Protein AF-A0A7S2IE85-F1 (afdb_monomer_lite)

Foldseek 3Di:
DDDQQDLPQLDGHVVLLLVLLLVVCVVPPVPLNVQCVVCVVVVVPPSNVVSSVVCVVVSLVVLLVVLVVLLVVLVVVVVVLPPDDCVVVVCSVVVNVVSVSVNSSSVSNCVVSPD

Sequence (115 aa):
NRMLFFKDSGEVSQEVWDILLYQWLSSTKVGDRRALMKSHEEGDFETKMALHQEYYPKTSSLLLEHIDTFLDQLDRLSVKAEGRDIAEHPRLPLIMRHNDFVRRTFLTVRDRYFG

Secondary structure (DSSP, 8-state):
---SB-TTT--B-HHHHHHHHHHHHHHH-HHHHHHHHHHHHHT-HHHHHHHHHHHHHHHHHHHHHHHHHHHHHHHHHHHHHTT--TTT-TTHHHHHHHHHHHHHHHHHHHHHHH-

Radius of gyration: 18.05 Å; chains: 1; bounding box: 37×28×52 Å

Structure (mmCIF, N/CA/C/O backbone):
data_AF-A0A7S2IE85-F1
#
_entry.id   AF-A0A7S2IE85-F1
#
loop_
_atom_site.group_PDB
_atom_site.id
_atom_site.type_symbol
_atom_site.label_atom_id
_atom_site.label_alt_id
_atom_site.label_comp_id
_atom_site.label_asym_id
_atom_site.label_entity_id
_atom_site.label_seq_id
_atom_site.pdbx_PDB_ins_code
_atom_site.Cartn_x
_atom_site.Cartn_y
_atom_site.Cartn_z
_atom_site.occupancy
_atom_site.B_iso_or_equiv
_atom_site.auth_seq_id
_atom_site.auth_comp_id
_atom_site.auth_asym_id
_atom_site.auth_atom_id
_atom_site.pdbx_PDB_model_num
ATOM 1 N N . ASN A 1 1 ? 9.394 16.631 1.392 1.00 57.47 1 ASN A N 1
ATOM 2 C CA . ASN A 1 1 ? 8.586 15.470 0.956 1.00 57.47 1 ASN A CA 1
ATOM 3 C C . ASN A 1 1 ? 9.087 14.207 1.638 1.00 57.47 1 ASN A C 1
ATOM 5 O O . ASN A 1 1 ? 10.245 13.864 1.445 1.00 57.47 1 ASN A O 1
ATOM 9 N N . ARG A 1 2 ? 8.248 13.568 2.466 1.00 83.56 2 ARG A N 1
ATOM 10 C CA . ARG A 1 2 ? 8.525 12.291 3.154 1.00 83.56 2 ARG A CA 1
ATOM 11 C C . ARG A 1 2 ? 7.915 11.150 2.332 1.00 83.56 2 ARG A C 1
ATOM 13 O O . ARG A 1 2 ? 6.778 11.284 1.894 1.00 83.56 2 ARG A O 1
ATOM 20 N N . MET A 1 3 ? 8.658 10.064 2.104 1.00 86.75 3 MET A N 1
ATOM 21 C CA . MET A 1 3 ? 8.109 8.851 1.480 1.00 86.75 3 MET A CA 1
ATOM 22 C C . MET A 1 3 ? 7.280 8.064 2.500 1.00 86.75 3 MET A C 1
ATOM 24 O O . MET A 1 3 ? 7.645 8.012 3.673 1.00 86.75 3 MET A O 1
ATOM 28 N N . LEU A 1 4 ? 6.184 7.457 2.042 1.00 93.88 4 LEU A N 1
ATOM 29 C CA . LEU A 1 4 ? 5.309 6.616 2.871 1.00 93.88 4 LEU A CA 1
ATOM 30 C C . LEU A 1 4 ? 5.705 5.130 2.837 1.00 93.88 4 LEU A C 1
ATOM 32 O O . LEU A 1 4 ? 5.352 4.371 3.733 1.00 93.88 4 LEU A O 1
ATOM 36 N N . PHE A 1 5 ? 6.477 4.748 1.819 1.00 94.44 5 PHE A N 1
ATOM 37 C CA . PHE A 1 5 ? 7.114 3.444 1.673 1.00 94.44 5 PHE A CA 1
ATOM 38 C C . PHE A 1 5 ? 8.625 3.648 1.769 1.00 94.44 5 PHE A C 1
ATOM 40 O O . PHE A 1 5 ? 9.212 4.409 0.992 1.00 94.44 5 PHE A O 1
ATOM 47 N N . PHE A 1 6 ? 9.264 3.015 2.746 1.00 93.38 6 PHE A N 1
ATOM 48 C CA . PHE A 1 6 ? 10.673 3.243 3.033 1.00 93.38 6 PHE A CA 1
ATOM 49 C C . PHE A 1 6 ? 11.545 2.267 2.245 1.00 93.38 6 PHE A C 1
ATOM 51 O O . PHE A 1 6 ? 11.585 1.076 2.532 1.00 93.38 6 PHE A O 1
ATOM 58 N N . LYS A 1 7 ? 12.283 2.785 1.256 1.00 91.31 7 LYS A N 1
ATOM 59 C CA . LYS A 1 7 ? 13.117 1.973 0.352 1.00 91.31 7 LYS A CA 1
ATOM 60 C C . LYS A 1 7 ? 14.171 1.112 1.060 1.00 91.31 7 LYS A C 1
ATOM 62 O O . LYS A 1 7 ? 14.510 0.053 0.548 1.00 91.31 7 LYS A O 1
ATOM 67 N N . ASP A 1 8 ? 14.703 1.597 2.184 1.00 91.50 8 ASP A N 1
ATOM 68 C CA . ASP A 1 8 ? 15.842 0.981 2.870 1.00 91.50 8 ASP A CA 1
ATOM 69 C C . ASP A 1 8 ? 15.396 -0.067 3.899 1.00 91.50 8 ASP A C 1
ATOM 71 O O . ASP A 1 8 ? 16.064 -1.082 4.056 1.00 91.50 8 ASP A O 1
ATOM 75 N N . SER A 1 9 ? 14.265 0.154 4.581 1.00 93.88 9 SER A N 1
ATOM 76 C CA . SER A 1 9 ? 13.751 -0.753 5.620 1.00 93.88 9 SER A CA 1
ATOM 77 C C . SER A 1 9 ? 12.580 -1.628 5.168 1.00 93.88 9 SER A C 1
ATOM 79 O O . SER A 1 9 ? 12.235 -2.579 5.869 1.00 93.88 9 SER A O 1
ATOM 81 N N . GLY A 1 10 ? 11.927 -1.294 4.051 1.00 93.69 10 GLY A N 1
ATOM 82 C CA . GLY A 1 10 ? 10.659 -1.899 3.631 1.00 93.69 10 GLY A CA 1
ATOM 83 C C . GLY A 1 10 ? 9.470 -1.496 4.503 1.00 93.69 10 GLY A C 1
ATOM 84 O O . GLY A 1 10 ? 8.380 -2.029 4.326 1.00 93.69 10 GLY A O 1
ATOM 85 N N . GLU A 1 11 ? 9.656 -0.589 5.465 1.00 96.00 11 GLU A N 1
ATOM 86 C CA . GLU A 1 11 ? 8.579 -0.149 6.346 1.00 96.00 11 GLU A CA 1
ATOM 87 C C . GLU A 1 11 ? 7.526 0.650 5.586 1.00 96.00 11 GLU A C 1
ATOM 89 O O . GLU A 1 11 ? 7.802 1.337 4.596 1.00 96.00 11 GLU A O 1
ATOM 94 N N . VAL A 1 12 ? 6.309 0.581 6.107 1.00 96.19 12 VAL A N 1
ATOM 95 C CA . VAL A 1 12 ? 5.166 1.346 5.630 1.00 96.19 12 VAL A CA 1
ATOM 96 C C . VAL A 1 12 ? 4.736 2.292 6.740 1.00 96.19 12 VAL A C 1
ATOM 98 O O . VAL A 1 12 ? 4.606 1.892 7.898 1.00 96.19 12 VAL A O 1
ATOM 101 N N . SER A 1 13 ? 4.549 3.560 6.391 1.00 95.88 13 SER A N 1
ATOM 102 C CA . SER A 1 13 ? 4.159 4.584 7.350 1.00 95.88 13 SER A CA 1
ATOM 103 C C . SER A 1 13 ? 2.747 4.333 7.898 1.00 95.88 13 SER A C 1
ATOM 105 O O . SER A 1 13 ? 1.898 3.737 7.232 1.00 95.88 13 SER A O 1
ATOM 107 N N . GLN A 1 14 ? 2.477 4.794 9.122 1.00 93.44 14 GLN A N 1
ATOM 108 C CA . GLN A 1 14 ? 1.173 4.606 9.772 1.00 93.44 14 GLN A CA 1
ATOM 109 C C . GLN A 1 14 ? 0.020 5.194 8.944 1.00 93.44 14 GLN A C 1
ATOM 111 O O . GLN A 1 14 ? -1.070 4.633 8.910 1.00 93.44 14 GLN A O 1
ATOM 116 N N . GLU A 1 15 ? 0.280 6.278 8.218 1.00 94.19 15 GLU A N 1
ATOM 117 C CA . GLU A 1 15 ? -0.685 6.946 7.349 1.00 94.19 15 GLU A CA 1
ATOM 118 C C . GLU A 1 15 ? -1.205 6.021 6.234 1.00 94.19 15 GLU A C 1
ATOM 120 O O . GLU A 1 15 ? -2.376 6.093 5.869 1.00 94.19 15 GLU A O 1
ATOM 125 N N . VAL A 1 16 ? -0.374 5.112 5.710 1.00 96.50 16 VAL A N 1
ATOM 126 C CA . VAL A 1 16 ? -0.821 4.127 4.710 1.00 96.50 16 VAL A CA 1
ATOM 127 C C . VAL A 1 16 ? -1.767 3.119 5.351 1.00 96.50 16 VAL A C 1
ATOM 129 O O . VAL A 1 16 ? -2.824 2.836 4.794 1.00 96.50 16 VAL A O 1
ATOM 132 N N . TRP A 1 17 ? -1.430 2.621 6.542 1.00 96.88 17 TRP A N 1
ATOM 133 C CA . TRP A 1 17 ? -2.304 1.715 7.286 1.00 96.88 17 TRP A CA 1
ATOM 134 C C . TRP A 1 17 ? -3.648 2.372 7.608 1.00 96.88 17 TRP A C 1
ATOM 136 O O . TRP A 1 17 ? -4.690 1.741 7.432 1.00 96.88 17 TRP A O 1
ATOM 146 N N . ASP A 1 18 ? -3.643 3.643 8.018 1.00 96.06 18 ASP A N 1
ATOM 147 C CA . ASP A 1 18 ? -4.858 4.423 8.279 1.00 96.06 18 ASP A CA 1
ATOM 148 C C . ASP A 1 18 ? -5.754 4.515 7.036 1.00 96.06 18 ASP A C 1
ATOM 150 O O . ASP A 1 18 ? -6.965 4.304 7.124 1.00 96.06 18 ASP A O 1
ATOM 154 N N . ILE A 1 19 ? -5.163 4.787 5.868 1.00 95.75 19 ILE A N 1
ATOM 155 C CA . ILE A 1 19 ? -5.893 4.887 4.598 1.00 95.75 19 ILE A CA 1
ATOM 156 C C . ILE A 1 19 ? -6.470 3.531 4.183 1.00 95.75 19 ILE A C 1
ATOM 158 O O . ILE A 1 19 ? -7.640 3.465 3.803 1.00 95.75 19 ILE A O 1
ATOM 162 N N . LEU A 1 20 ? -5.691 2.449 4.281 1.00 96.94 20 LEU A N 1
ATOM 163 C CA . LEU A 1 20 ? -6.162 1.102 3.944 1.00 96.94 20 LEU A CA 1
ATOM 164 C C . LEU A 1 20 ? -7.319 0.676 4.851 1.00 96.94 20 LEU A C 1
ATOM 166 O O . LEU A 1 20 ? -8.323 0.142 4.372 1.00 96.94 20 LEU A O 1
ATOM 170 N N . LEU A 1 21 ? -7.210 0.962 6.151 1.00 97.50 21 LEU A N 1
ATOM 171 C CA . LEU A 1 21 ? -8.279 0.704 7.107 1.00 97.50 21 LEU A CA 1
ATOM 172 C C . LEU A 1 21 ? -9.527 1.521 6.762 1.00 97.50 21 LEU A C 1
ATOM 174 O O . LEU A 1 21 ? -10.622 0.970 6.656 1.00 97.50 21 LEU A O 1
ATOM 178 N N . TYR A 1 22 ? -9.367 2.820 6.514 1.00 96.88 22 TYR A N 1
ATOM 179 C CA . TYR A 1 22 ? -10.470 3.695 6.134 1.00 96.88 22 TYR A CA 1
ATOM 180 C C . TYR A 1 22 ? -11.177 3.228 4.853 1.00 96.88 22 TYR A C 1
ATOM 182 O O . TYR A 1 22 ? -12.411 3.205 4.801 1.00 96.88 22 TYR A O 1
ATOM 190 N N . GLN A 1 23 ? -10.418 2.837 3.826 1.00 95.12 23 GLN A N 1
ATOM 191 C CA . GLN A 1 23 ? -10.947 2.333 2.559 1.00 95.12 23 GLN A CA 1
ATOM 192 C C . GLN A 1 23 ? -11.769 1.058 2.774 1.00 95.12 23 GLN A C 1
ATOM 194 O O . GLN A 1 23 ? -12.902 0.956 2.290 1.00 95.12 23 GLN A O 1
ATOM 199 N N . TRP A 1 24 ? -11.235 0.108 3.542 1.00 95.62 24 TRP A N 1
ATOM 200 C CA . TRP A 1 24 ? -11.931 -1.139 3.833 1.00 95.62 24 TRP A CA 1
ATOM 201 C C . TRP A 1 24 ? -13.218 -0.901 4.635 1.00 95.62 24 TRP A C 1
ATOM 203 O O . TRP A 1 24 ? -14.293 -1.356 4.235 1.00 95.62 24 TRP A O 1
ATOM 213 N N . LEU A 1 25 ? -13.151 -0.107 5.709 1.00 96.38 25 LEU A N 1
ATOM 214 C CA . LEU A 1 25 ? -14.311 0.214 6.547 1.00 96.38 25 LEU A CA 1
ATOM 215 C C . LEU A 1 25 ? -15.384 0.996 5.783 1.00 96.38 25 LEU A C 1
ATOM 217 O O . LEU A 1 25 ? -16.577 0.787 6.001 1.00 96.38 25 LEU A O 1
ATOM 221 N N . SER A 1 26 ? -14.985 1.861 4.849 1.00 92.62 26 SER A N 1
ATOM 222 C CA . SER A 1 26 ? -15.918 2.635 4.022 1.00 92.62 26 SER A CA 1
ATOM 223 C C . SER A 1 26 ? -16.799 1.774 3.126 1.00 92.62 26 SER A C 1
ATOM 225 O O . SER A 1 26 ? -17.920 2.181 2.827 1.00 92.62 26 SER A O 1
ATOM 227 N N . SER A 1 27 ? -16.325 0.592 2.734 1.00 88.12 27 SER A N 1
ATOM 228 C CA . SER A 1 27 ? -17.080 -0.341 1.894 1.00 88.12 27 SER A CA 1
ATOM 229 C C . SER A 1 27 ? -17.881 -1.382 2.686 1.00 88.12 27 SER A C 1
ATOM 231 O O . SER A 1 27 ? -18.759 -2.023 2.116 1.00 88.12 27 SER A O 1
ATOM 233 N N . THR A 1 28 ? -17.621 -1.545 3.992 1.00 87.12 28 THR A N 1
ATOM 234 C CA . THR A 1 28 ? -18.131 -2.693 4.771 1.00 87.12 28 THR A CA 1
ATOM 235 C C . THR A 1 28 ? -18.752 -2.340 6.130 1.00 87.12 28 THR A C 1
ATOM 237 O O . THR A 1 28 ? -19.770 -2.923 6.505 1.00 87.12 28 THR A O 1
ATOM 240 N N . LYS A 1 29 ? -18.163 -1.405 6.890 1.00 92.12 29 LYS A N 1
ATOM 241 C CA . LYS A 1 29 ? -18.451 -1.151 8.315 1.00 92.12 29 LYS A CA 1
ATOM 242 C C . LYS A 1 29 ? -18.467 0.351 8.621 1.00 92.12 29 LYS A C 1
ATOM 244 O O . LYS A 1 29 ? -17.569 0.916 9.239 1.00 92.12 29 LYS A O 1
ATOM 249 N N . VAL A 1 30 ? -19.547 1.022 8.219 1.00 91.38 30 VAL A N 1
ATOM 250 C CA . VAL A 1 30 ? -19.700 2.487 8.360 1.00 91.38 30 VAL A CA 1
ATOM 251 C C . VAL A 1 30 ? -19.677 2.968 9.825 1.00 91.38 30 VAL A C 1
ATOM 253 O O . VAL A 1 30 ? -19.325 4.120 10.085 1.00 91.38 30 VAL A O 1
ATOM 256 N N . GLY A 1 31 ? -20.068 2.119 10.783 1.00 93.62 31 GLY A N 1
ATOM 257 C CA . GLY A 1 31 ? -19.962 2.409 12.221 1.00 93.62 31 GLY A CA 1
ATOM 258 C C . GLY A 1 31 ? -18.506 2.554 12.658 1.00 93.62 31 GLY A C 1
ATOM 259 O O . GLY A 1 31 ? -18.103 3.617 13.122 1.00 93.62 31 GLY A O 1
ATOM 260 N N . ASP A 1 32 ? -17.703 1.535 12.383 1.00 94.94 32 ASP A N 1
ATOM 261 C CA . ASP A 1 32 ? -16.282 1.490 12.733 1.00 94.94 32 ASP A CA 1
ATOM 262 C C . ASP A 1 32 ? -15.471 2.538 11.965 1.00 94.94 32 ASP A C 1
ATOM 264 O O . ASP A 1 32 ? -14.547 3.129 12.513 1.00 94.94 32 ASP A O 1
ATOM 268 N N . ARG A 1 33 ? -15.869 2.882 10.730 1.00 96.06 33 ARG A N 1
ATOM 269 C CA . ARG A 1 33 ? -15.296 4.039 10.018 1.00 96.06 33 ARG A CA 1
ATOM 270 C C . ARG A 1 33 ? -15.471 5.335 10.813 1.00 96.06 33 ARG A C 1
ATOM 272 O O . ARG A 1 33 ? -14.545 6.137 10.896 1.00 96.06 33 ARG A O 1
ATOM 279 N N . ARG A 1 34 ? -16.670 5.567 11.361 1.00 95.25 34 ARG A N 1
ATOM 280 C CA . ARG A 1 34 ? -16.943 6.755 12.185 1.00 95.25 34 ARG A CA 1
ATOM 281 C C . ARG A 1 34 ? -16.143 6.715 13.484 1.00 95.25 34 ARG A C 1
ATOM 283 O O . ARG A 1 34 ? -15.624 7.754 13.873 1.00 95.25 34 ARG A O 1
ATOM 290 N N . ALA A 1 35 ? -16.003 5.541 14.101 1.00 95.50 35 ALA A N 1
ATOM 291 C CA . ALA A 1 35 ? -15.155 5.360 15.277 1.00 95.50 35 ALA A CA 1
ATOM 292 C C . ALA A 1 35 ? -13.683 5.682 14.971 1.00 95.50 35 ALA A C 1
ATOM 294 O O . ALA A 1 35 ? -13.070 6.449 15.706 1.00 95.50 35 ALA A O 1
ATOM 295 N N . LEU A 1 36 ? -13.153 5.205 13.839 1.00 96.00 36 LEU A N 1
ATOM 296 C CA . LEU A 1 36 ? -11.796 5.514 13.387 1.00 96.00 36 LEU A CA 1
ATOM 297 C C . LEU A 1 36 ? -11.588 7.023 13.201 1.00 96.00 36 LEU A C 1
ATOM 299 O O . LEU A 1 36 ? -10.634 7.574 13.743 1.00 96.00 36 LEU A O 1
ATOM 303 N N . MET A 1 37 ? -12.487 7.700 12.476 1.00 95.88 37 MET A N 1
ATOM 304 C CA . MET A 1 37 ? -12.398 9.151 12.255 1.00 95.88 37 MET A CA 1
ATOM 305 C C . MET A 1 37 ? -12.445 9.926 13.571 1.00 95.88 37 MET A C 1
ATOM 307 O O . MET A 1 37 ? -11.563 10.737 13.831 1.00 95.88 37 MET A O 1
ATOM 311 N N . LYS A 1 38 ? -13.421 9.611 14.428 1.00 96.81 38 LYS A N 1
ATOM 312 C CA . LYS A 1 38 ? -13.570 10.248 15.737 1.00 96.81 38 LYS A CA 1
ATOM 313 C C . LYS A 1 38 ? -12.321 10.047 16.600 1.00 96.81 38 LYS A C 1
ATOM 315 O O . LYS A 1 38 ? -11.788 11.013 17.128 1.00 96.81 38 LYS A O 1
ATOM 320 N N . SER A 1 39 ? -11.806 8.817 16.672 1.00 96.44 39 SER A N 1
ATOM 321 C CA . SER A 1 39 ? -10.593 8.514 17.440 1.00 96.44 39 SER A CA 1
ATOM 322 C C . SER A 1 39 ? -9.365 9.267 16.920 1.00 96.44 39 SER A C 1
ATOM 324 O O . SER A 1 39 ? -8.513 9.690 17.695 1.00 96.44 39 SER A O 1
ATOM 326 N N . HIS A 1 40 ? -9.285 9.496 15.606 1.00 94.38 40 HIS A N 1
ATOM 327 C CA . HIS A 1 40 ? -8.202 10.263 15.008 1.00 94.38 40 HIS A CA 1
ATOM 328 C C . HIS A 1 40 ? -8.301 11.760 15.328 1.00 94.38 40 HIS A C 1
ATOM 330 O O . HIS A 1 40 ? -7.282 12.372 15.635 1.00 94.38 40 HIS A O 1
ATOM 336 N N . GLU A 1 41 ? -9.509 12.328 15.279 1.00 95.50 41 GLU A N 1
ATOM 337 C CA . GLU A 1 41 ? -9.784 13.736 15.596 1.00 95.50 41 GLU A CA 1
ATOM 338 C C . GLU A 1 41 ? -9.573 14.051 17.085 1.00 95.50 41 GLU A C 1
ATOM 340 O O . GLU A 1 41 ? -9.011 15.091 17.422 1.00 95.50 41 GLU A O 1
ATOM 345 N N . GLU A 1 42 ? -9.989 13.146 17.973 1.00 96.69 42 GLU A N 1
ATOM 346 C CA . GLU A 1 42 ? -9.901 13.316 19.430 1.00 96.69 42 GLU A CA 1
ATOM 347 C C . GLU A 1 42 ? -8.534 12.909 20.009 1.00 96.69 42 GLU A C 1
ATOM 349 O O . GLU A 1 42 ? -8.266 13.146 21.186 1.00 96.69 42 GLU A O 1
ATOM 354 N N . GLY A 1 43 ? -7.654 12.308 19.200 1.00 94.81 43 GLY A N 1
ATOM 355 C CA . GLY A 1 43 ? -6.372 11.775 19.667 1.00 94.81 43 GLY A CA 1
ATOM 356 C C . GLY A 1 43 ? -6.509 10.523 20.543 1.00 94.81 43 GLY A C 1
ATOM 357 O O . GLY A 1 43 ? -5.612 10.225 21.330 1.00 94.81 43 GLY A O 1
ATOM 358 N N . ASP A 1 44 ? -7.611 9.783 20.414 1.00 96.44 44 ASP A N 1
ATOM 359 C CA . ASP A 1 44 ? -7.829 8.501 21.084 1.00 96.44 44 ASP A CA 1
ATOM 360 C C . ASP A 1 44 ? -7.027 7.393 20.380 1.00 96.44 44 ASP A C 1
ATOM 362 O O . ASP A 1 44 ? -7.483 6.702 19.462 1.00 96.44 44 ASP A O 1
ATOM 366 N N . PHE A 1 45 ? -5.775 7.249 20.812 1.00 94.31 45 PHE A N 1
ATOM 367 C CA . PHE A 1 45 ? -4.855 6.250 20.278 1.00 94.31 45 PHE A CA 1
ATOM 368 C C . PHE A 1 45 ? -5.271 4.815 20.602 1.00 94.31 45 PHE A C 1
ATOM 370 O O . PHE A 1 45 ? -4.956 3.919 19.819 1.00 94.31 45 PHE A O 1
ATOM 377 N N . GLU A 1 46 ? -5.963 4.584 21.720 1.00 96.75 46 GLU A N 1
ATOM 378 C CA . GLU A 1 46 ? -6.354 3.239 22.146 1.00 96.75 46 GLU A CA 1
ATOM 379 C C . GLU A 1 46 ? -7.417 2.674 21.208 1.00 96.75 46 GLU A C 1
ATOM 381 O O . GLU A 1 46 ? -7.211 1.608 20.622 1.00 96.75 46 GLU A O 1
ATOM 386 N N . THR A 1 47 ? -8.497 3.426 20.971 1.00 95.69 47 THR A N 1
ATOM 387 C CA . THR A 1 47 ? -9.552 3.021 20.031 1.00 95.69 47 THR A CA 1
ATOM 388 C C . THR A 1 47 ? -8.995 2.858 18.620 1.00 95.69 47 THR A C 1
ATOM 390 O O . THR A 1 47 ? -9.280 1.867 17.943 1.00 95.69 47 THR A O 1
ATOM 393 N N . LYS A 1 48 ? -8.150 3.796 18.173 1.00 95.94 48 LYS A N 1
ATOM 394 C CA . LYS A 1 48 ? -7.527 3.722 16.847 1.00 95.94 48 LYS A CA 1
ATOM 395 C C . LYS A 1 48 ? -6.661 2.468 16.699 1.00 95.94 48 LYS A C 1
ATOM 397 O O . LYS A 1 48 ? -6.739 1.787 15.678 1.00 95.94 48 LYS A O 1
ATOM 402 N N . MET A 1 49 ? -5.845 2.154 17.706 1.00 96.50 49 MET A N 1
ATOM 403 C CA . MET A 1 49 ? -4.986 0.970 17.694 1.00 96.50 49 MET A CA 1
ATOM 404 C C . MET A 1 49 ? -5.802 -0.325 17.755 1.00 96.50 49 MET A C 1
ATOM 406 O O . MET A 1 49 ? -5.484 -1.266 17.032 1.00 96.50 49 MET A O 1
ATOM 410 N N . ALA A 1 50 ? -6.873 -0.364 18.551 1.00 97.50 50 ALA A N 1
ATOM 411 C CA . ALA A 1 50 ? -7.763 -1.519 18.632 1.00 97.50 50 ALA A CA 1
ATOM 412 C C . ALA A 1 50 ? -8.384 -1.852 17.264 1.00 97.50 50 ALA A C 1
ATOM 414 O O . ALA A 1 50 ? -8.334 -3.002 16.831 1.00 97.50 50 ALA A O 1
ATOM 415 N N . LEU A 1 51 ? -8.866 -0.838 16.536 1.00 97.19 51 LEU A N 1
ATOM 416 C CA . LEU A 1 51 ? -9.401 -1.012 15.180 1.00 97.19 51 LEU A CA 1
ATOM 417 C C . LEU A 1 51 ? -8.334 -1.504 14.192 1.00 97.19 51 LEU A C 1
ATOM 419 O O . LEU A 1 51 ? -8.610 -2.363 13.354 1.00 97.19 51 LEU A O 1
ATOM 423 N N . HIS A 1 52 ? -7.104 -0.990 14.292 1.00 97.62 52 HIS A N 1
ATOM 424 C CA . HIS A 1 52 ? -5.986 -1.478 13.479 1.00 97.62 52 HIS A CA 1
ATOM 425 C C . HIS A 1 52 ? -5.669 -2.945 13.746 1.00 97.62 52 HIS A C 1
ATOM 427 O O . HIS A 1 52 ? -5.465 -3.695 12.798 1.00 97.62 52 HIS A O 1
ATOM 433 N N . GLN A 1 53 ? -5.651 -3.365 15.011 1.00 97.25 53 GLN A N 1
ATOM 434 C CA . GLN A 1 53 ? -5.392 -4.755 15.386 1.00 97.25 53 GLN A CA 1
ATOM 435 C C . GLN A 1 53 ? -6.505 -5.690 14.905 1.00 97.25 53 GLN A C 1
ATOM 437 O O . GLN A 1 53 ? -6.214 -6.737 14.327 1.00 97.25 53 GLN A O 1
ATOM 442 N N . GLU A 1 54 ? -7.766 -5.295 15.090 1.00 97.38 54 GLU A N 1
ATOM 443 C CA . GLU A 1 54 ? -8.933 -6.075 14.670 1.00 97.38 54 GLU A CA 1
ATOM 444 C C . GLU A 1 54 ? -8.928 -6.340 13.158 1.00 97.38 54 GLU A C 1
ATOM 446 O O . GLU A 1 54 ? -9.171 -7.461 12.703 1.00 97.38 54 GLU A O 1
ATOM 451 N N . TYR A 1 55 ? -8.601 -5.316 12.371 1.00 97.19 55 TYR A N 1
ATOM 452 C CA . TYR A 1 55 ? -8.704 -5.365 10.916 1.00 97.19 55 TYR A CA 1
ATOM 453 C C . TYR A 1 55 ? -7.368 -5.542 10.192 1.00 97.19 55 TYR A C 1
ATOM 455 O O . TYR A 1 55 ? -7.339 -5.527 8.957 1.00 97.19 55 TYR A O 1
ATOM 463 N N . TYR A 1 56 ? -6.281 -5.802 10.924 1.00 96.88 56 TYR A N 1
ATOM 464 C CA . TYR A 1 56 ? -4.950 -5.999 10.351 1.00 96.88 56 TYR A CA 1
ATOM 465 C C . TYR A 1 56 ? -4.909 -7.048 9.226 1.00 96.88 56 TYR A C 1
ATOM 467 O O . TYR A 1 56 ? -4.344 -6.757 8.171 1.00 96.88 56 TYR A O 1
ATOM 475 N N . PRO A 1 57 ? -5.552 -8.233 9.335 1.00 97.12 57 PRO A N 1
ATOM 476 C CA . PRO A 1 57 ? -5.538 -9.201 8.236 1.00 97.12 57 PRO A CA 1
ATOM 477 C C . PRO A 1 57 ? -6.150 -8.653 6.937 1.00 97.12 57 PRO A C 1
ATOM 479 O O . PRO A 1 57 ? -5.732 -9.023 5.838 1.00 97.12 57 PRO A O 1
ATOM 482 N N . LYS A 1 58 ? -7.141 -7.757 7.044 1.00 96.69 58 LYS A N 1
ATOM 483 C CA . LYS A 1 58 ? -7.816 -7.148 5.891 1.00 96.69 58 LYS A CA 1
ATOM 484 C C . LYS A 1 58 ? -6.965 -6.057 5.263 1.00 96.69 58 LYS A C 1
ATOM 486 O O . LYS A 1 58 ? -6.785 -6.066 4.049 1.00 96.69 58 LYS A O 1
ATOM 491 N N . THR A 1 59 ? -6.406 -5.163 6.072 1.00 97.00 59 THR A N 1
ATOM 492 C CA . THR A 1 59 ? -5.528 -4.097 5.574 1.00 97.00 59 THR A CA 1
ATOM 493 C C . THR A 1 59 ? -4.225 -4.658 5.015 1.00 97.00 59 THR A C 1
ATOM 495 O O . THR A 1 59 ? -3.764 -4.188 3.982 1.00 97.00 59 THR A O 1
ATOM 498 N N . SER A 1 60 ? -3.687 -5.722 5.615 1.00 97.19 60 SER A N 1
ATOM 499 C CA . SER A 1 60 ? -2.532 -6.459 5.095 1.00 97.19 60 SER A CA 1
ATOM 500 C C . SER A 1 60 ? -2.826 -7.087 3.725 1.00 97.19 60 SER A C 1
ATOM 502 O O . SER A 1 60 ? -2.052 -6.915 2.787 1.00 97.19 60 SER A O 1
ATOM 504 N N . SER A 1 61 ? -4.001 -7.705 3.550 1.00 97.06 61 SER A N 1
ATOM 505 C CA . SER A 1 61 ? -4.417 -8.237 2.240 1.00 97.06 61 SER A CA 1
ATOM 506 C C . SER A 1 61 ? -4.543 -7.137 1.175 1.00 97.06 61 SER A C 1
ATOM 508 O O . SER A 1 61 ? -4.080 -7.317 0.052 1.00 97.06 61 SER A O 1
ATOM 510 N N . LEU A 1 62 ? -5.120 -5.981 1.529 1.00 96.88 62 LEU A N 1
ATOM 511 C CA . LEU A 1 62 ? -5.219 -4.830 0.622 1.00 96.88 62 LEU A CA 1
ATOM 512 C C . LEU A 1 62 ? -3.848 -4.246 0.264 1.00 96.88 62 LEU A C 1
ATOM 514 O O . LEU A 1 62 ? -3.641 -3.816 -0.869 1.00 96.88 62 LEU A O 1
ATOM 518 N N . LEU A 1 63 ? -2.907 -4.232 1.214 1.00 97.62 63 LEU A N 1
ATOM 519 C CA . LEU A 1 63 ? -1.536 -3.809 0.952 1.00 97.62 63 LEU A CA 1
ATOM 520 C C . LEU A 1 63 ? -0.866 -4.737 -0.068 1.00 97.62 63 LEU A C 1
ATOM 522 O O . LEU A 1 63 ? -0.251 -4.243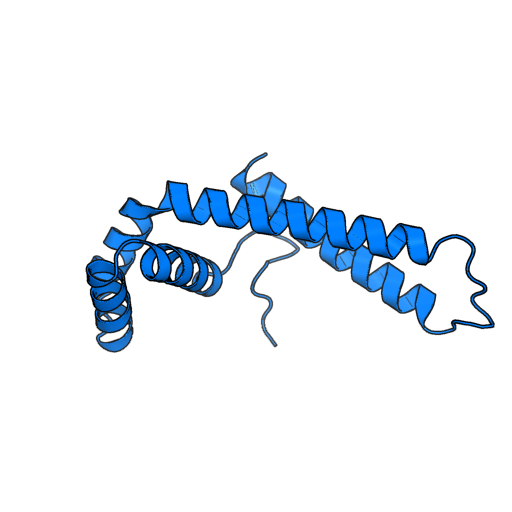 -1.010 1.00 97.62 63 LEU A O 1
ATOM 526 N N . LEU A 1 64 ? -1.006 -6.056 0.091 1.00 97.62 64 LEU A N 1
ATOM 527 C CA . LEU A 1 64 ? -0.454 -7.024 -0.857 1.00 97.62 64 LEU A CA 1
ATOM 528 C C . LEU A 1 64 ? -1.050 -6.845 -2.258 1.00 97.62 64 LEU A C 1
ATOM 530 O O . LEU A 1 64 ? -0.303 -6.716 -3.224 1.00 97.62 64 LEU A O 1
ATOM 534 N N . GLU A 1 65 ? -2.379 -6.754 -2.362 1.00 97.38 65 GLU A N 1
ATOM 535 C CA . GLU A 1 65 ? -3.067 -6.524 -3.639 1.00 97.38 65 GLU A CA 1
ATOM 536 C C . GLU A 1 65 ? -2.585 -5.234 -4.319 1.00 97.38 65 GLU A C 1
ATOM 538 O O . GLU A 1 65 ? -2.336 -5.215 -5.529 1.00 97.38 65 GLU A O 1
ATOM 543 N N . HIS A 1 66 ? -2.406 -4.161 -3.541 1.00 96.25 66 HIS A N 1
ATOM 544 C CA . HIS A 1 66 ? -1.859 -2.906 -4.040 1.00 96.25 66 HIS A CA 1
ATOM 545 C C . HIS A 1 66 ? -0.433 -3.078 -4.573 1.00 96.25 66 HIS A C 1
ATOM 547 O O . HIS A 1 66 ? -0.145 -2.625 -5.681 1.00 96.25 66 HIS A O 1
ATOM 553 N N . ILE A 1 67 ? 0.444 -3.740 -3.811 1.00 96.94 67 ILE A N 1
ATOM 554 C CA . ILE A 1 67 ? 1.833 -3.990 -4.208 1.00 96.94 67 ILE A CA 1
ATOM 555 C C . ILE A 1 67 ? 1.883 -4.791 -5.510 1.00 96.94 67 ILE A C 1
ATOM 557 O O . ILE A 1 67 ? 2.552 -4.371 -6.455 1.00 96.94 67 ILE A O 1
ATOM 561 N N . ASP A 1 68 ? 1.162 -5.908 -5.589 1.00 97.38 68 ASP A N 1
ATOM 562 C CA . ASP A 1 68 ? 1.204 -6.791 -6.754 1.00 97.38 68 ASP A CA 1
ATOM 563 C C . ASP A 1 68 ? 0.618 -6.113 -8.000 1.00 97.38 68 ASP A C 1
ATOM 565 O O . ASP A 1 68 ? 1.224 -6.155 -9.073 1.00 97.38 68 ASP A O 1
ATOM 569 N N . THR A 1 69 ? -0.500 -5.394 -7.852 1.00 97.00 69 THR A N 1
ATOM 570 C CA . THR A 1 69 ? -1.090 -4.612 -8.950 1.00 97.00 69 THR A CA 1
ATOM 571 C C . THR A 1 69 ? -0.132 -3.528 -9.440 1.00 97.00 69 THR A C 1
ATOM 573 O O . THR A 1 69 ? -0.003 -3.298 -10.643 1.00 97.00 69 THR A O 1
ATOM 576 N N . PHE A 1 70 ? 0.554 -2.848 -8.522 1.00 95.25 70 PHE A N 1
ATOM 577 C CA . PHE A 1 70 ? 1.488 -1.784 -8.866 1.00 95.25 70 PHE A CA 1
ATOM 578 C C . PHE A 1 70 ? 2.733 -2.325 -9.586 1.00 95.25 70 PHE A C 1
ATOM 580 O O . PHE A 1 70 ? 3.179 -1.744 -10.578 1.00 95.25 70 PHE A O 1
ATOM 587 N N . LEU A 1 71 ? 3.273 -3.462 -9.136 1.00 96.50 71 LEU A N 1
ATOM 588 C CA . LEU A 1 71 ? 4.397 -4.133 -9.792 1.00 96.50 71 LEU A CA 1
ATOM 589 C C . LEU A 1 71 ? 4.037 -4.585 -11.216 1.00 96.50 71 LEU A C 1
ATOM 591 O O . LEU A 1 71 ? 4.802 -4.304 -12.141 1.00 96.50 71 LEU A O 1
ATOM 595 N N . ASP A 1 72 ? 2.854 -5.175 -11.413 1.00 96.38 72 ASP A N 1
ATOM 596 C CA . ASP A 1 72 ? 2.348 -5.550 -12.742 1.00 96.38 72 ASP A CA 1
ATOM 597 C C . ASP A 1 72 ? 2.183 -4.324 -13.661 1.00 96.38 72 ASP A C 1
ATOM 599 O O . ASP A 1 72 ? 2.592 -4.337 -14.824 1.00 96.38 72 ASP A O 1
ATOM 603 N N . GLN A 1 73 ? 1.662 -3.206 -13.143 1.00 94.94 73 GLN A N 1
ATOM 604 C CA . GLN A 1 73 ? 1.587 -1.955 -13.906 1.00 94.94 73 GLN A CA 1
ATOM 605 C C . GLN A 1 73 ? 2.972 -1.453 -14.333 1.00 94.94 73 GLN A C 1
ATOM 607 O O . GLN A 1 73 ? 3.137 -1.031 -15.482 1.00 94.94 73 GLN A O 1
ATOM 612 N N . LEU A 1 74 ? 3.972 -1.524 -13.447 1.00 93.62 74 LEU A N 1
ATOM 613 C CA . LEU A 1 74 ? 5.351 -1.177 -13.790 1.00 93.62 74 LEU A CA 1
ATOM 614 C C . LEU A 1 74 ? 5.925 -2.114 -14.856 1.00 93.62 74 LEU A C 1
ATOM 616 O O . LEU A 1 74 ? 6.567 -1.630 -15.784 1.00 93.62 74 LEU A O 1
ATOM 620 N N . ASP A 1 75 ? 5.674 -3.424 -14.772 1.00 92.06 75 ASP A N 1
ATOM 621 C CA . ASP A 1 75 ? 6.114 -4.385 -15.794 1.00 92.06 75 ASP A CA 1
ATOM 622 C C . ASP A 1 75 ? 5.526 -4.058 -17.169 1.00 92.06 75 ASP A C 1
ATOM 624 O O . ASP A 1 75 ? 6.260 -3.938 -18.153 1.00 92.06 75 ASP A O 1
ATOM 628 N N . ARG A 1 76 ? 4.220 -3.784 -17.235 1.00 92.94 76 ARG A N 1
ATOM 629 C CA . ARG A 1 76 ? 3.555 -3.374 -18.481 1.00 92.94 76 ARG A CA 1
ATOM 630 C C . ARG A 1 76 ? 4.122 -2.075 -19.057 1.00 92.94 76 ARG A C 1
ATOM 632 O O . ARG A 1 76 ? 4.147 -1.910 -20.277 1.00 92.94 76 ARG A O 1
ATOM 639 N N . LEU A 1 77 ? 4.537 -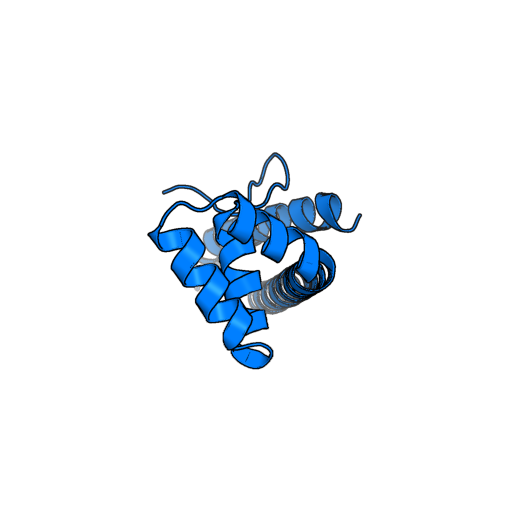1.130 -18.211 1.00 90.00 77 LEU A N 1
ATOM 640 C CA . LEU A 1 77 ? 5.166 0.119 -18.653 1.00 90.00 77 LEU A CA 1
ATOM 641 C C . LEU A 1 77 ? 6.598 -0.102 -19.147 1.00 90.00 77 LEU A C 1
ATOM 643 O O . LEU A 1 77 ? 6.972 0.486 -20.161 1.00 90.00 77 LEU A O 1
ATOM 647 N N . SER A 1 78 ? 7.368 -0.960 -18.480 1.00 87.56 78 SER A N 1
ATOM 648 C CA . SER A 1 78 ? 8.725 -1.321 -18.899 1.00 87.56 78 SER A CA 1
ATOM 649 C C . SER A 1 78 ? 8.725 -1.988 -20.274 1.00 87.56 78 SER A C 1
ATOM 651 O O . SER A 1 78 ? 9.461 -1.546 -21.150 1.00 87.56 78 SER A O 1
ATOM 653 N N . VAL A 1 79 ? 7.807 -2.926 -20.527 1.00 89.56 79 VAL A N 1
ATOM 654 C CA . VAL A 1 79 ? 7.658 -3.569 -21.848 1.00 89.56 79 VAL A CA 1
ATOM 655 C C . VAL A 1 79 ? 7.356 -2.549 -22.954 1.00 89.56 79 VAL A C 1
ATOM 657 O O . VAL A 1 79 ? 7.850 -2.665 -24.070 1.00 89.56 79 VAL A O 1
ATOM 660 N N . LYS A 1 80 ? 6.580 -1.493 -22.671 1.00 87.62 80 LYS A N 1
ATOM 661 C CA . LYS A 1 80 ? 6.292 -0.436 -23.664 1.00 87.62 80 LYS A CA 1
ATOM 662 C C . LYS A 1 80 ? 7.509 0.428 -24.013 1.00 87.62 80 LYS A C 1
ATOM 664 O O . LYS A 1 80 ? 7.507 1.064 -25.074 1.00 87.62 80 LYS A O 1
ATOM 669 N N . ALA A 1 81 ? 8.483 0.502 -23.108 1.00 86.31 81 ALA A N 1
ATOM 670 C CA . ALA A 1 81 ? 9.724 1.246 -23.280 1.00 86.31 81 ALA A CA 1
ATOM 671 C C . ALA A 1 81 ? 10.777 0.459 -24.076 1.00 86.31 81 ALA A C 1
ATOM 673 O O . ALA A 1 81 ? 11.674 1.067 -24.660 1.00 86.31 81 ALA A O 1
ATOM 674 N N . GLU A 1 82 ? 10.675 -0.870 -24.121 1.00 85.44 82 GLU A N 1
ATOM 675 C CA . GLU A 1 82 ? 11.618 -1.724 -24.843 1.00 85.44 82 GLU A CA 1
ATOM 676 C C . GLU A 1 82 ? 11.635 -1.409 -26.347 1.00 85.44 82 GLU A C 1
ATOM 678 O O . GLU A 1 82 ? 10.599 -1.219 -26.986 1.00 85.44 82 GLU A O 1
ATOM 683 N N . GLY A 1 83 ? 12.839 -1.320 -26.918 1.00 82.00 83 GLY A N 1
ATOM 684 C CA . GLY A 1 83 ? 13.043 -1.071 -28.349 1.00 82.00 83 GLY A CA 1
ATOM 685 C C . GLY A 1 83 ? 12.715 0.349 -28.830 1.00 82.00 83 GLY A C 1
ATOM 686 O O . GLY A 1 83 ? 12.782 0.604 -30.031 1.00 82.00 83 GLY A O 1
ATOM 687 N N . ARG A 1 84 ? 12.368 1.279 -27.931 1.00 88.25 84 ARG A N 1
ATOM 688 C CA . ARG A 1 84 ? 12.132 2.690 -28.270 1.00 88.25 84 ARG A CA 1
ATOM 689 C C . ARG A 1 84 ? 13.448 3.440 -28.463 1.00 88.25 84 ARG A C 1
ATOM 691 O O . ARG A 1 84 ? 14.369 3.292 -27.661 1.00 88.25 84 ARG A O 1
ATOM 698 N N . ASP A 1 85 ? 13.510 4.283 -29.492 1.00 86.94 85 ASP A N 1
ATOM 699 C CA . ASP A 1 85 ? 14.680 5.122 -29.739 1.00 86.94 85 ASP A CA 1
ATOM 700 C C . ASP A 1 85 ? 14.786 6.233 -28.681 1.00 86.94 85 ASP A C 1
ATOM 702 O O . ASP A 1 85 ? 13.847 6.992 -28.422 1.00 86.94 85 ASP A O 1
ATOM 706 N N . ILE A 1 86 ? 15.959 6.332 -28.062 1.00 86.94 86 ILE A N 1
ATOM 707 C CA . ILE A 1 86 ? 16.281 7.348 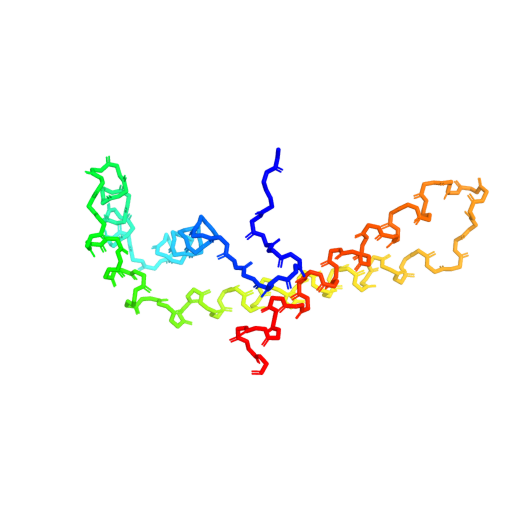-27.059 1.00 86.94 86 ILE A CA 1
ATOM 708 C C . ILE A 1 86 ? 16.366 8.737 -27.707 1.00 86.94 86 ILE A C 1
ATOM 710 O O . ILE A 1 86 ? 16.057 9.727 -27.043 1.00 86.94 86 ILE A O 1
ATOM 714 N N . ALA A 1 87 ? 16.740 8.829 -28.989 1.00 87.19 87 ALA A N 1
ATOM 715 C CA . ALA A 1 87 ? 16.766 10.096 -29.714 1.00 87.19 87 ALA A CA 1
ATOM 716 C C . ALA A 1 87 ? 15.353 10.687 -29.875 1.00 87.19 87 ALA A C 1
ATOM 718 O O . ALA A 1 87 ? 15.168 11.893 -29.711 1.00 87.19 87 ALA A O 1
ATOM 719 N N . GLU A 1 88 ? 14.349 9.838 -30.110 1.00 91.31 88 GLU A N 1
ATOM 720 C CA . GLU A 1 88 ? 12.935 10.232 -30.175 1.00 91.31 88 GLU A CA 1
ATOM 721 C C . GLU A 1 88 ? 12.317 10.430 -28.777 1.00 91.31 88 GLU A C 1
ATOM 723 O O . GLU A 1 88 ? 11.411 11.248 -28.590 1.00 91.31 88 GLU A O 1
ATOM 728 N N . HIS A 1 89 ? 12.831 9.721 -27.764 1.00 89.56 89 HIS A N 1
ATOM 729 C CA . HIS A 1 89 ? 12.326 9.752 -26.390 1.00 89.56 89 HIS A CA 1
ATOM 730 C C . HIS A 1 89 ? 13.426 10.044 -25.349 1.00 89.56 89 HIS A C 1
ATOM 732 O O . HIS A 1 89 ? 13.742 9.197 -24.507 1.00 89.56 89 HIS A O 1
ATOM 738 N N . PRO A 1 90 ? 13.952 11.281 -25.282 1.00 92.06 90 PRO A N 1
ATOM 739 C CA . PRO A 1 90 ? 15.115 11.615 -24.450 1.00 92.06 90 PRO A CA 1
ATOM 740 C C . PRO A 1 90 ? 14.877 11.484 -22.937 1.00 92.06 90 PRO A C 1
ATOM 742 O O . PRO A 1 90 ? 15.822 11.370 -22.159 1.00 92.06 90 PRO A O 1
ATOM 745 N N . ARG A 1 91 ? 13.615 11.492 -22.486 1.00 93.31 91 ARG A N 1
ATOM 746 C CA . ARG A 1 91 ? 13.251 11.303 -21.067 1.00 93.31 91 ARG A CA 1
ATOM 747 C C . ARG A 1 91 ? 13.134 9.835 -20.662 1.00 93.31 91 ARG A C 1
ATOM 749 O O . ARG A 1 91 ? 13.078 9.551 -19.466 1.00 93.31 91 ARG A O 1
ATOM 756 N N . LEU A 1 92 ? 13.099 8.916 -21.626 1.00 91.69 92 LEU A N 1
ATOM 757 C CA . LEU A 1 92 ? 12.867 7.498 -21.375 1.00 91.69 92 LEU A CA 1
ATOM 758 C C . LEU A 1 92 ? 13.885 6.884 -20.400 1.00 91.69 92 LEU A C 1
ATOM 760 O O . LEU A 1 92 ? 13.445 6.234 -19.452 1.00 91.69 92 LEU A O 1
ATOM 764 N N . PRO A 1 93 ? 15.204 7.157 -20.504 1.00 91.81 93 PRO A N 1
ATOM 765 C CA . PRO A 1 93 ? 16.172 6.600 -19.559 1.00 91.81 93 PRO A CA 1
ATOM 766 C C . PRO A 1 93 ? 15.924 7.037 -18.109 1.00 91.81 93 PRO A C 1
ATOM 768 O O . PRO A 1 93 ? 16.113 6.254 -17.178 1.00 91.81 93 PRO A O 1
ATOM 771 N N . LEU A 1 94 ? 15.485 8.284 -17.899 1.00 93.62 94 LEU A N 1
ATOM 772 C CA . LEU A 1 94 ? 15.157 8.789 -16.566 1.00 93.62 94 LEU A CA 1
ATOM 773 C C . LEU A 1 94 ? 13.899 8.111 -16.010 1.00 93.62 94 LEU A C 1
ATOM 775 O O . LEU A 1 94 ? 13.884 7.723 -14.844 1.00 93.62 94 LEU A O 1
ATOM 779 N N . ILE A 1 95 ? 12.871 7.944 -16.847 1.00 92.06 95 ILE A N 1
ATOM 780 C CA . ILE A 1 95 ? 11.626 7.258 -16.476 1.00 92.06 95 ILE A CA 1
ATOM 781 C C . ILE A 1 95 ? 11.913 5.803 -16.092 1.00 92.06 95 ILE A C 1
ATOM 783 O O . ILE A 1 95 ? 11.446 5.353 -15.053 1.00 92.06 95 ILE A O 1
ATOM 787 N N . MET A 1 96 ? 12.733 5.088 -16.867 1.00 91.38 96 MET A N 1
ATOM 788 C CA . MET A 1 96 ? 13.101 3.701 -16.558 1.00 91.38 96 MET A CA 1
ATOM 789 C C . MET A 1 96 ? 13.841 3.591 -15.222 1.00 91.38 96 MET A C 1
ATOM 791 O O . MET A 1 96 ? 13.461 2.789 -14.376 1.00 91.38 96 MET A O 1
ATOM 795 N N . ARG A 1 97 ? 14.827 4.465 -14.972 1.00 92.56 97 ARG A N 1
ATOM 796 C CA . ARG A 1 97 ? 15.526 4.508 -13.675 1.00 92.56 97 ARG A CA 1
ATOM 797 C C . ARG A 1 97 ? 14.581 4.793 -12.512 1.00 92.56 97 ARG A C 1
ATOM 799 O O . ARG A 1 97 ? 14.758 4.239 -11.429 1.00 92.56 97 ARG A O 1
ATOM 806 N N . HIS A 1 98 ? 13.599 5.667 -12.720 1.00 93.00 98 HIS A N 1
ATOM 807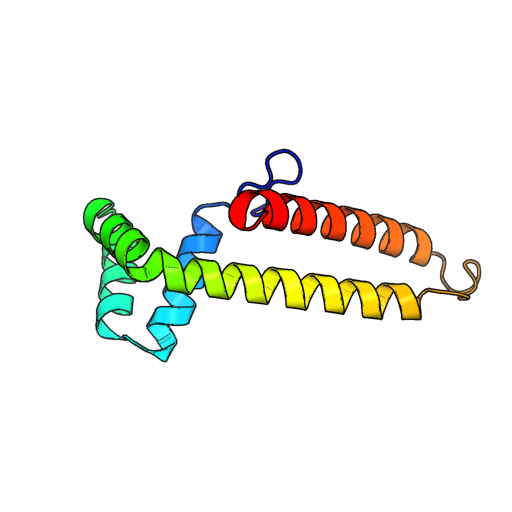 C CA . HIS A 1 98 ? 12.580 5.943 -11.716 1.00 93.00 98 HIS A CA 1
ATOM 808 C C . HIS A 1 98 ? 11.689 4.719 -11.468 1.00 93.00 98 HIS A C 1
ATOM 810 O O . HIS A 1 98 ? 11.500 4.338 -10.317 1.00 93.00 98 HIS A O 1
ATOM 816 N N . ASN A 1 99 ? 11.209 4.058 -12.521 1.00 93.00 99 ASN A N 1
ATOM 817 C CA . ASN A 1 99 ? 10.400 2.844 -12.407 1.00 93.00 99 ASN A CA 1
ATOM 818 C C . ASN A 1 99 ? 11.156 1.729 -11.674 1.00 93.00 99 ASN A C 1
ATOM 820 O O . ASN A 1 99 ? 10.587 1.095 -10.790 1.00 93.00 99 ASN A O 1
ATOM 824 N N . ASP A 1 100 ? 12.444 1.540 -11.969 1.00 93.06 100 ASP A N 1
ATOM 825 C CA . ASP A 1 100 ? 13.296 0.570 -11.274 1.00 93.06 100 ASP A CA 1
ATOM 826 C C . ASP A 1 100 ? 13.460 0.902 -9.791 1.00 93.06 100 ASP A C 1
ATOM 828 O O . ASP A 1 100 ? 13.414 0.012 -8.940 1.00 93.06 100 ASP A O 1
ATOM 832 N N . PHE A 1 101 ? 13.645 2.184 -9.468 1.00 94.25 101 PHE A N 1
ATOM 833 C CA . PHE A 1 101 ? 13.711 2.642 -8.085 1.00 94.25 101 PHE A CA 1
ATOM 834 C C . PHE A 1 101 ? 12.422 2.296 -7.333 1.00 94.25 101 PHE A C 1
ATOM 836 O O . PHE A 1 101 ? 12.484 1.671 -6.274 1.00 94.25 101 PHE A O 1
ATOM 843 N N . VAL A 1 102 ? 11.263 2.638 -7.902 1.00 93.62 102 VAL A N 1
ATOM 844 C CA . VAL A 1 102 ? 9.971 2.369 -7.265 1.00 93.62 102 VAL A CA 1
ATOM 845 C C . VAL A 1 102 ? 9.711 0.862 -7.174 1.00 93.62 102 VAL A C 1
ATOM 847 O O . VAL A 1 102 ? 9.330 0.382 -6.109 1.00 93.62 102 VAL A O 1
ATOM 850 N N . ARG A 1 103 ? 9.999 0.088 -8.229 1.00 95.19 103 ARG A N 1
ATOM 851 C CA . ARG A 1 103 ? 9.895 -1.381 -8.221 1.00 95.19 103 ARG A CA 1
ATOM 852 C C . ARG A 1 103 ? 10.659 -1.982 -7.048 1.00 95.19 103 ARG A C 1
ATOM 854 O O . ARG A 1 103 ? 10.102 -2.787 -6.309 1.00 95.19 103 ARG A O 1
ATOM 861 N N . ARG A 1 104 ? 11.923 -1.590 -6.866 1.00 95.69 104 ARG A N 1
ATOM 862 C CA . ARG A 1 104 ? 12.757 -2.089 -5.763 1.00 95.69 104 ARG A CA 1
ATOM 863 C C . ARG A 1 104 ? 12.150 -1.740 -4.412 1.00 95.69 104 ARG A C 1
ATOM 865 O O . ARG A 1 104 ? 12.072 -2.616 -3.566 1.00 95.69 104 ARG A O 1
ATOM 872 N N . THR A 1 105 ? 11.663 -0.511 -4.232 1.00 96.00 105 THR A N 1
ATOM 873 C CA . THR A 1 105 ? 10.973 -0.114 -2.996 1.00 96.00 105 THR A CA 1
ATOM 874 C C . THR A 1 105 ? 9.781 -1.021 -2.693 1.00 96.00 105 THR A C 1
ATOM 876 O O . THR A 1 105 ? 9.680 -1.527 -1.580 1.00 96.00 105 THR A O 1
ATOM 879 N N . PHE A 1 106 ? 8.906 -1.269 -3.670 1.00 96.25 106 PHE A N 1
ATOM 880 C CA . PHE A 1 106 ? 7.726 -2.116 -3.473 1.00 96.25 106 PHE A CA 1
ATOM 881 C C . PHE A 1 106 ? 8.081 -3.591 -3.252 1.00 96.25 106 PHE A C 1
ATOM 883 O O . PHE A 1 106 ? 7.438 -4.246 -2.438 1.00 96.25 106 PHE A O 1
ATOM 890 N N . LEU A 1 107 ? 9.132 -4.102 -3.901 1.00 96.81 107 LEU A N 1
ATOM 891 C CA . LEU A 1 107 ? 9.646 -5.449 -3.635 1.00 96.81 107 LEU A CA 1
ATOM 892 C C . LEU A 1 107 ? 10.198 -5.580 -2.209 1.00 96.81 107 LEU A C 1
ATOM 894 O O . LEU A 1 107 ? 9.870 -6.553 -1.541 1.00 96.81 107 LEU A O 1
ATOM 898 N N . THR A 1 108 ? 10.960 -4.597 -1.715 1.00 96.94 108 THR A N 1
ATOM 899 C CA . THR A 1 108 ? 11.455 -4.590 -0.325 1.00 96.94 108 THR A CA 1
ATOM 900 C C . THR A 1 108 ? 10.304 -4.567 0.682 1.00 96.94 108 THR A C 1
ATOM 902 O O . THR A 1 108 ? 10.345 -5.263 1.692 1.00 96.94 108 THR A O 1
ATOM 905 N N . VAL A 1 109 ? 9.255 -3.783 0.413 1.00 96.88 109 VAL A N 1
ATOM 906 C CA . VAL A 1 109 ? 8.046 -3.772 1.252 1.00 96.88 109 VAL A CA 1
ATOM 907 C C . VAL A 1 109 ? 7.368 -5.141 1.216 1.00 96.88 109 VAL A C 1
ATOM 909 O O . VAL A 1 109 ? 6.992 -5.663 2.263 1.00 96.88 109 VAL A O 1
ATOM 912 N N . ARG A 1 110 ? 7.237 -5.749 0.029 1.00 9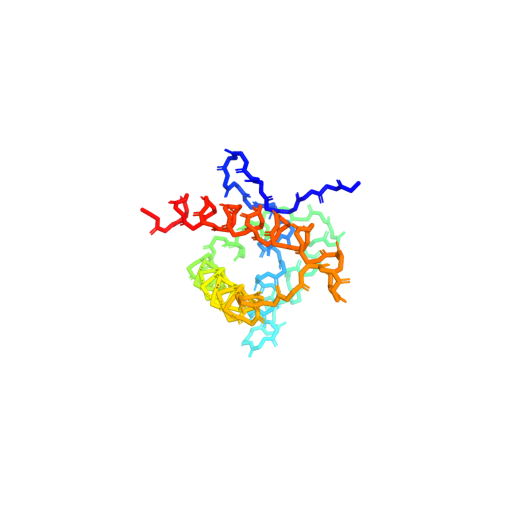6.88 110 ARG A N 1
ATOM 913 C CA . ARG A 1 110 ? 6.615 -7.068 -0.111 1.00 96.88 110 ARG A CA 1
ATOM 914 C C . ARG A 1 110 ? 7.354 -8.127 0.699 1.00 96.88 110 ARG A C 1
ATOM 916 O O . ARG A 1 110 ? 6.715 -8.861 1.437 1.00 96.88 110 ARG A O 1
ATOM 923 N N . ASP A 1 111 ? 8.675 -8.164 0.578 1.00 97.00 111 ASP A N 1
ATOM 924 C CA . ASP A 1 111 ? 9.549 -9.095 1.296 1.00 97.00 111 ASP A CA 1
ATOM 925 C C . ASP A 1 111 ? 9.419 -8.935 2.817 1.00 97.00 111 ASP A C 1
ATOM 927 O O . ASP A 1 111 ? 9.242 -9.907 3.540 1.00 97.00 111 ASP A O 1
ATOM 931 N N . ARG A 1 112 ? 9.372 -7.693 3.317 1.00 96.31 112 ARG A N 1
ATOM 932 C CA . ARG A 1 112 ? 9.218 -7.434 4.754 1.00 96.31 112 ARG A CA 1
ATOM 933 C C . ARG A 1 112 ? 7.912 -7.979 5.343 1.00 96.31 112 ARG A C 1
ATOM 935 O O . ARG A 1 112 ? 7.916 -8.459 6.474 1.00 96.31 112 ARG A O 1
ATOM 942 N N . TYR A 1 113 ? 6.789 -7.791 4.651 1.00 94.38 113 TYR A N 1
ATOM 943 C CA . TYR A 1 113 ? 5.459 -8.097 5.197 1.00 94.38 113 TYR A CA 1
ATOM 944 C C . TYR A 1 113 ? 4.913 -9.464 4.761 1.00 94.38 113 TYR A C 1
ATOM 946 O O . TYR A 1 113 ? 4.012 -9.982 5.421 1.00 94.38 113 TYR A O 1
ATOM 954 N N . PHE A 1 114 ? 5.426 -10.032 3.666 1.00 95.81 114 PHE A N 1
ATOM 955 C CA . PHE A 1 114 ? 4.882 -11.230 3.013 1.00 95.81 114 PHE A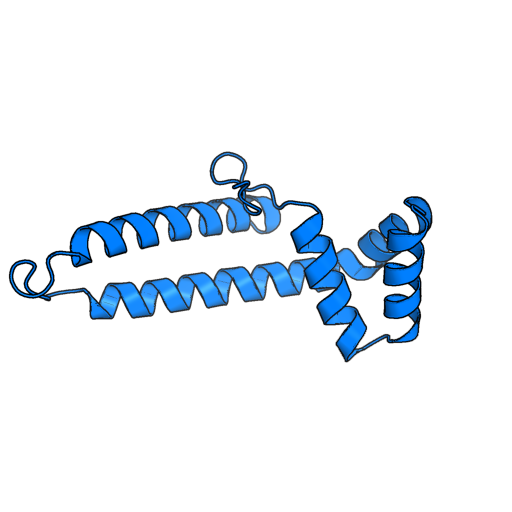 CA 1
ATOM 956 C C . PHE A 1 114 ? 5.955 -12.204 2.488 1.00 95.81 114 PHE A C 1
ATOM 958 O O . PHE A 1 114 ? 5.592 -13.168 1.809 1.00 95.81 114 PHE A O 1
ATOM 965 N N . GLY A 1 115 ? 7.241 -11.920 2.718 1.00 84.50 115 GLY A N 1
ATOM 966 C CA . GLY A 1 115 ? 8.371 -12.790 2.368 1.00 84.50 115 GLY A CA 1
ATOM 967 C C . GLY A 1 115 ? 8.659 -13.873 3.399 1.00 84.50 115 GLY A C 1
ATOM 968 O O . GLY A 1 115 ? 8.106 -13.811 4.522 1.00 84.50 115 GLY A O 1
#

Organism: NCBI:txid374047

pLDDT: mean 93.7, std 4.88, range [57.47, 97.62]